Protein AF-X1KBE4-F1 (afdb_monomer_lite)

Foldseek 3Di:
DAPFDKDKDKDKDKDFQDDPDPVSVVVVVVVVVVVSLVVCCVVCPPQDDPVQFDDKDWDWDDDPPRMIMIMIMTIGTGRPPPDD

pLDDT: mean 77.48, std 13.45, range [34.53, 88.88]

Organism: NCBI:txid412755

Sequence (84 aa):
MPRGEEGPGWSEYVLPALRPTRAMAERELGFIVERAVANFLREHAPLYQRKDITGILIDEEPMGGGFVNYKAKVSYTKVVEDQI

Radius of gyration: 15.44 Å; chains: 1; bounding box: 36×22×50 Å

Structure (mmCIF, N/CA/C/O backbone):
data_AF-X1KBE4-F1
#
_entry.id   AF-X1KBE4-F1
#
loop_
_atom_site.group_PDB
_atom_site.id
_atom_site.type_symbol
_atom_site.label_atom_id
_atom_site.label_alt_id
_atom_site.label_comp_id
_atom_site.label_asym_id
_atom_site.label_entity_id
_atom_site.label_seq_id
_atom_site.pdbx_PDB_ins_code
_atom_site.Cartn_x
_atom_site.Cartn_y
_atom_site.Cartn_z
_atom_site.occupancy
_atom_site.B_iso_or_equiv
_atom_site.auth_seq_id
_atom_site.auth_comp_id
_atom_site.auth_asym_id
_atom_site.auth_atom_id
_atom_site.pdbx_PDB_model_num
ATOM 1 N N . MET A 1 1 ? -18.726 -12.512 18.158 1.00 34.53 1 MET A N 1
ATOM 2 C CA . MET A 1 1 ? -17.941 -11.960 17.031 1.00 34.53 1 MET A CA 1
ATOM 3 C C . MET A 1 1 ? -18.094 -10.450 17.096 1.00 34.53 1 MET A C 1
ATOM 5 O O . MET A 1 1 ? -19.245 -10.025 17.175 1.00 34.53 1 MET A O 1
ATOM 9 N N . PRO A 1 2 ? -17.014 -9.658 17.190 1.00 39.12 2 PRO A N 1
ATOM 10 C CA . PRO A 1 2 ? -17.154 -8.213 17.335 1.00 39.12 2 PRO A CA 1
ATOM 11 C C . PRO A 1 2 ? -17.779 -7.624 16.062 1.00 39.12 2 PRO A C 1
ATOM 13 O O . PRO A 1 2 ? -17.395 -7.986 14.953 1.00 39.12 2 PRO A O 1
ATOM 16 N N . ARG A 1 3 ? -18.782 -6.754 16.234 1.00 44.81 3 ARG A N 1
ATOM 17 C CA . ARG A 1 3 ? -19.428 -5.991 15.156 1.00 44.81 3 ARG A CA 1
ATOM 18 C C . ARG A 1 3 ? -18.591 -4.740 14.891 1.00 44.81 3 ARG A C 1
ATOM 20 O O . ARG A 1 3 ? -18.882 -3.678 15.431 1.00 44.81 3 ARG A O 1
ATOM 27 N N . GLY A 1 4 ? -17.515 -4.895 14.129 1.00 52.78 4 GLY A N 1
ATOM 28 C CA . GLY A 1 4 ? -16.745 -3.769 13.612 1.00 52.78 4 GLY A CA 1
ATOM 29 C C . GLY A 1 4 ? -17.343 -3.259 12.309 1.00 52.78 4 GLY A C 1
ATOM 30 O O . GLY A 1 4 ? -17.791 -4.051 11.485 1.00 52.78 4 GLY A O 1
ATOM 31 N N . GLU A 1 5 ? -17.359 -1.943 12.111 1.00 59.34 5 GLU A N 1
ATOM 32 C CA . GLU A 1 5 ? -17.515 -1.384 10.767 1.00 59.34 5 GLU A CA 1
ATOM 33 C C . GLU A 1 5 ? -16.282 -1.807 9.949 1.00 59.34 5 GLU A C 1
ATOM 35 O O . GLU A 1 5 ? -15.142 -1.520 10.332 1.00 59.34 5 GLU A O 1
ATOM 40 N N . GLU A 1 6 ? -16.511 -2.558 8.873 1.00 60.97 6 GLU A N 1
ATOM 41 C CA . GLU A 1 6 ? -15.486 -2.988 7.919 1.00 60.97 6 GLU A CA 1
ATOM 42 C C . GLU A 1 6 ? -15.484 -2.033 6.725 1.00 60.97 6 GLU A C 1
ATOM 44 O O . GLU A 1 6 ? -16.538 -1.716 6.166 1.00 60.97 6 GLU A O 1
ATOM 49 N N . GLY A 1 7 ? -14.304 -1.564 6.322 1.00 69.25 7 GLY A N 1
ATOM 50 C CA . GLY A 1 7 ? -14.177 -0.638 5.202 1.00 69.25 7 GLY A CA 1
ATOM 51 C C . GLY A 1 7 ? -12.788 -0.664 4.563 1.00 69.25 7 GLY A C 1
ATOM 52 O O . GLY A 1 7 ? -11.822 -1.085 5.201 1.00 69.25 7 GLY A O 1
ATOM 53 N N . PRO A 1 8 ? -12.668 -0.248 3.290 1.00 75.31 8 PRO A N 1
ATOM 54 C CA . PRO A 1 8 ? -11.376 -0.043 2.655 1.00 75.31 8 PRO A CA 1
ATOM 55 C C . PRO A 1 8 ? -10.925 1.426 2.644 1.00 75.31 8 PRO A C 1
ATOM 57 O O . PRO A 1 8 ? -11.689 2.312 2.266 1.00 75.31 8 PRO A O 1
ATOM 60 N N . GLY A 1 9 ? -9.654 1.667 2.962 1.00 74.06 9 GLY A N 1
ATOM 61 C CA . GLY A 1 9 ? -8.926 2.909 2.682 1.00 74.06 9 GLY A CA 1
ATOM 62 C C . GLY A 1 9 ? -8.053 2.781 1.429 1.00 74.06 9 GLY A C 1
ATOM 63 O O . GLY A 1 9 ? -7.715 1.667 1.028 1.00 74.06 9 GLY A O 1
ATOM 64 N N . TRP A 1 10 ? -7.676 3.901 0.808 1.00 77.25 10 TRP A N 1
ATOM 65 C CA . TRP A 1 10 ? -6.933 3.913 -0.461 1.00 77.25 10 TRP A CA 1
ATOM 66 C C . TRP A 1 10 ? -5.731 4.855 -0.432 1.00 77.25 10 TRP A C 1
ATOM 68 O O . TRP A 1 10 ? -5.767 5.915 0.185 1.00 77.25 10 TRP A O 1
ATOM 78 N N . SER A 1 11 ? -4.674 4.475 -1.145 1.00 75.00 11 SER A N 1
ATOM 79 C CA . SER A 1 11 ? -3.493 5.302 -1.384 1.00 75.00 11 SER A CA 1
ATOM 80 C C . SER A 1 11 ? -2.896 5.003 -2.761 1.00 75.00 11 SER A C 1
ATOM 82 O O . SER A 1 11 ? -2.888 3.850 -3.185 1.00 75.00 11 SER A O 1
ATOM 84 N N . GLU A 1 12 ? -2.405 6.028 -3.459 1.00 80.94 12 GLU A N 1
ATOM 85 C CA . GLU A 1 12 ? -1.834 5.903 -4.808 1.00 80.94 12 GLU A CA 1
ATOM 86 C C . GLU A 1 12 ? -0.406 6.458 -4.861 1.00 80.94 12 GLU A C 1
ATOM 88 O O . GLU A 1 12 ? -0.113 7.498 -4.260 1.00 80.94 12 GLU A O 1
ATOM 93 N N . TYR A 1 13 ? 0.482 5.777 -5.589 1.00 80.56 13 TYR A N 1
ATOM 94 C CA . TYR A 1 13 ? 1.889 6.157 -5.728 1.00 80.56 13 TYR A CA 1
ATOM 95 C C . TYR A 1 13 ? 2.443 5.767 -7.097 1.00 80.56 13 TYR A C 1
ATOM 97 O O . TYR A 1 13 ? 2.251 4.646 -7.545 1.00 80.56 13 TYR A O 1
ATOM 105 N N . VAL A 1 14 ? 3.242 6.633 -7.721 1.00 78.19 14 VAL A N 1
ATOM 106 C CA . VAL A 1 14 ? 3.938 6.315 -8.979 1.00 78.19 14 VAL A CA 1
ATOM 107 C C . VAL A 1 14 ? 5.411 6.019 -8.695 1.00 78.19 14 VAL A C 1
ATOM 109 O O . VAL A 1 14 ? 6.105 6.863 -8.126 1.00 78.19 14 VAL A O 1
ATOM 112 N N . LEU A 1 15 ? 5.898 4.841 -9.096 1.00 81.88 15 LEU A N 1
ATOM 113 C CA . LEU A 1 15 ? 7.311 4.444 -8.994 1.00 81.88 15 LEU A CA 1
ATOM 114 C C . LEU A 1 15 ? 7.840 3.938 -10.349 1.00 81.88 15 LEU A C 1
ATOM 116 O O . LEU A 1 15 ? 7.051 3.563 -11.219 1.00 81.88 15 LEU A O 1
ATOM 120 N N . PRO A 1 16 ? 9.168 3.900 -10.558 1.00 79.81 16 PRO A N 1
ATOM 121 C CA . PRO A 1 16 ? 9.753 3.249 -11.726 1.00 79.81 16 PRO A CA 1
ATOM 122 C C . PRO A 1 16 ? 9.357 1.763 -11.824 1.00 79.81 16 PRO A C 1
ATOM 124 O O . PRO A 1 16 ? 9.329 1.038 -10.838 1.00 79.81 16 PRO A O 1
ATOM 127 N N . ALA A 1 17 ? 9.079 1.296 -13.037 1.00 72.94 17 ALA A N 1
ATOM 128 C CA . ALA A 1 17 ? 8.731 -0.083 -13.377 1.00 72.94 17 ALA A CA 1
ATOM 129 C C . ALA A 1 17 ? 9.935 -1.037 -13.320 1.00 72.94 17 ALA A C 1
ATOM 131 O O . ALA A 1 17 ? 9.774 -2.254 -13.227 1.00 72.94 17 ALA A O 1
ATOM 132 N N . LEU A 1 18 ? 11.154 -0.501 -13.442 1.00 65.00 18 LEU A N 1
ATOM 133 C CA . LEU A 1 18 ? 12.365 -1.298 -13.598 1.00 65.00 18 LEU A CA 1
ATOM 134 C C . LEU A 1 18 ? 12.883 -1.771 -12.240 1.00 65.00 18 LEU A C 1
ATOM 136 O O . LEU A 1 18 ? 13.654 -1.080 -11.578 1.00 65.00 18 LEU A O 1
ATOM 140 N N . ARG A 1 19 ? 12.497 -2.995 -11.872 1.00 75.12 19 ARG A N 1
ATOM 141 C CA . ARG A 1 19 ? 13.023 -3.714 -10.708 1.00 75.12 19 ARG A CA 1
ATOM 142 C C . ARG A 1 19 ? 13.979 -4.814 -11.186 1.00 75.12 19 ARG A C 1
ATOM 144 O O . ARG A 1 19 ? 13.532 -5.910 -11.514 1.00 75.12 19 ARG A O 1
ATOM 151 N N . PRO A 1 20 ? 15.296 -4.559 -11.256 1.00 69.06 20 PRO A N 1
ATOM 152 C CA . PRO A 1 20 ? 16.249 -5.508 -11.833 1.00 69.06 20 PRO A CA 1
ATOM 153 C C . PRO A 1 20 ? 16.486 -6.742 -10.951 1.00 69.06 20 PRO A C 1
ATOM 155 O O . PRO A 1 20 ? 17.076 -7.716 -11.409 1.00 69.06 20 PRO A O 1
ATOM 158 N N . THR A 1 21 ? 16.047 -6.724 -9.687 1.00 84.12 21 THR A N 1
ATOM 159 C CA . THR A 1 21 ? 16.212 -7.850 -8.761 1.00 84.12 21 THR A CA 1
ATOM 160 C C . THR A 1 21 ? 14.975 -8.061 -7.894 1.00 84.12 21 THR A C 1
ATOM 162 O O . THR A 1 21 ? 14.255 -7.119 -7.558 1.00 84.12 21 THR A O 1
ATOM 165 N N . ARG A 1 22 ? 14.779 -9.308 -7.451 1.00 80.62 22 ARG A N 1
ATOM 166 C CA . ARG A 1 22 ? 13.747 -9.676 -6.473 1.00 80.62 22 ARG A CA 1
ATOM 167 C C . ARG A 1 22 ? 13.861 -8.874 -5.171 1.00 80.62 22 ARG A C 1
ATOM 169 O O . ARG A 1 22 ? 12.850 -8.421 -4.656 1.00 80.62 22 ARG A O 1
ATOM 176 N N . ALA A 1 23 ? 15.080 -8.643 -4.681 1.00 82.56 23 ALA A N 1
ATOM 177 C CA . ALA A 1 23 ? 15.311 -7.868 -3.461 1.00 82.56 23 ALA A CA 1
ATOM 178 C C . ALA A 1 23 ? 14.837 -6.408 -3.592 1.00 82.56 23 ALA A C 1
ATOM 180 O O . ALA A 1 23 ? 14.288 -5.843 -2.650 1.00 82.56 23 ALA A O 1
ATOM 181 N N . MET A 1 24 ? 15.009 -5.797 -4.770 1.00 81.81 24 MET A N 1
ATOM 182 C CA . MET A 1 24 ? 14.464 -4.463 -5.041 1.00 81.81 24 MET A CA 1
ATOM 183 C C . MET A 1 24 ? 12.937 -4.483 -5.099 1.00 81.81 24 MET A C 1
ATOM 185 O O . MET A 1 24 ? 12.305 -3.613 -4.508 1.00 81.81 24 MET A O 1
ATOM 189 N N . ALA A 1 25 ? 12.348 -5.509 -5.721 1.00 80.06 25 ALA A N 1
ATOM 190 C CA . ALA A 1 25 ? 10.899 -5.675 -5.750 1.00 80.06 25 ALA A CA 1
ATOM 191 C C . ALA A 1 25 ? 10.292 -5.818 -4.348 1.00 80.06 25 ALA A C 1
ATOM 193 O O . ALA A 1 25 ? 9.324 -5.132 -4.032 1.00 80.06 25 ALA A O 1
ATOM 194 N N . GLU A 1 26 ? 10.893 -6.646 -3.492 1.00 82.88 26 GLU A N 1
ATOM 195 C CA . GLU A 1 26 ? 10.463 -6.841 -2.102 1.00 82.88 26 GLU A CA 1
ATOM 196 C C . GLU A 1 26 ? 10.600 -5.554 -1.275 1.00 82.88 26 GLU A C 1
ATOM 198 O O . GLU A 1 26 ? 9.700 -5.214 -0.506 1.00 82.88 26 GLU A O 1
ATOM 203 N N . ARG A 1 27 ? 11.684 -4.789 -1.470 1.00 84.75 27 ARG A N 1
ATOM 204 C CA . ARG A 1 27 ? 11.884 -3.498 -0.795 1.00 84.75 27 ARG A CA 1
ATOM 205 C C . ARG A 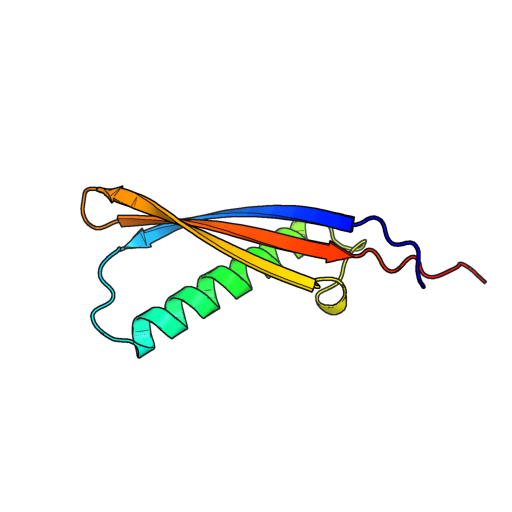1 27 ? 10.851 -2.453 -1.215 1.00 84.75 27 ARG A C 1
ATOM 207 O O . ARG A 1 27 ? 10.343 -1.731 -0.361 1.00 84.75 27 ARG A O 1
ATOM 214 N N . GLU A 1 28 ? 10.547 -2.359 -2.506 1.00 82.88 28 GLU A N 1
ATOM 215 C CA . GLU A 1 28 ? 9.531 -1.434 -3.019 1.00 82.88 28 GLU A CA 1
ATOM 216 C C . GLU A 1 28 ? 8.131 -1.806 -2.530 1.00 82.88 28 GLU A C 1
ATOM 218 O O . GLU A 1 28 ? 7.397 -0.931 -2.076 1.00 82.88 28 GLU A O 1
ATOM 223 N N . LEU A 1 29 ? 7.786 -3.097 -2.534 1.00 83.12 29 LEU A N 1
ATOM 224 C CA . LEU A 1 29 ? 6.526 -3.580 -1.964 1.00 83.12 29 LEU A CA 1
ATOM 225 C C . LEU A 1 29 ? 6.421 -3.241 -0.474 1.00 83.12 29 LEU A C 1
ATOM 227 O O . LEU A 1 29 ? 5.394 -2.724 -0.040 1.00 83.12 29 LEU A O 1
ATOM 231 N N . GLY A 1 30 ? 7.492 -3.461 0.295 1.00 86.50 30 GLY A N 1
ATOM 232 C CA . GLY A 1 30 ? 7.554 -3.064 1.703 1.00 86.50 30 GLY A CA 1
ATOM 233 C C . GLY A 1 30 ? 7.330 -1.561 1.892 1.00 86.50 30 GLY A C 1
ATOM 234 O O . GLY A 1 30 ? 6.526 -1.159 2.730 1.00 86.50 30 GLY A O 1
ATOM 235 N N . PHE A 1 31 ? 7.965 -0.732 1.060 1.00 86.81 31 PHE A N 1
ATOM 236 C CA . PHE A 1 31 ? 7.780 0.719 1.083 1.00 86.81 31 PHE A CA 1
ATOM 237 C C . PHE A 1 31 ? 6.335 1.139 0.768 1.00 86.81 31 PHE A C 1
ATOM 239 O O . PHE A 1 31 ? 5.776 1.969 1.486 1.00 86.81 31 PHE A O 1
ATOM 246 N N . ILE A 1 32 ? 5.713 0.560 -0.266 1.00 86.19 32 ILE A N 1
ATOM 247 C CA . ILE A 1 32 ? 4.314 0.837 -0.638 1.00 86.19 32 ILE A CA 1
ATOM 248 C C . ILE A 1 32 ? 3.382 0.466 0.518 1.00 86.19 32 ILE A C 1
ATOM 250 O O . ILE A 1 32 ? 2.535 1.268 0.907 1.00 86.19 32 ILE A O 1
ATOM 254 N N . VAL A 1 33 ? 3.573 -0.718 1.107 1.00 86.94 33 VAL A N 1
ATOM 255 C CA . VAL A 1 33 ? 2.798 -1.198 2.258 1.00 86.94 33 VAL A CA 1
ATOM 256 C C . VAL A 1 33 ? 2.925 -0.252 3.449 1.00 86.94 33 VAL A C 1
ATOM 258 O O . VAL A 1 33 ? 1.915 0.177 4.006 1.00 86.94 33 VAL A O 1
ATOM 261 N N . GLU A 1 34 ? 4.148 0.104 3.843 1.00 88.44 34 GLU A N 1
ATOM 262 C CA . GLU A 1 34 ? 4.377 0.994 4.984 1.00 88.44 34 GLU A CA 1
ATOM 263 C C . GLU A 1 34 ? 3.763 2.376 4.766 1.00 88.44 34 GLU A C 1
ATOM 265 O O . GLU A 1 34 ? 3.157 2.931 5.685 1.00 88.44 34 GLU A O 1
ATOM 270 N N . ARG A 1 35 ? 3.875 2.918 3.550 1.00 87.94 35 ARG A N 1
ATOM 271 C CA . ARG A 1 35 ? 3.289 4.215 3.197 1.00 87.94 35 ARG A CA 1
ATOM 272 C C . ARG A 1 35 ? 1.767 4.171 3.173 1.00 87.94 35 ARG A C 1
ATOM 274 O O . ARG A 1 35 ? 1.158 5.090 3.717 1.00 87.94 35 ARG A O 1
ATOM 281 N N . ALA A 1 36 ? 1.168 3.117 2.622 1.00 86.94 36 ALA A N 1
ATOM 282 C CA . ALA A 1 36 ? -0.281 2.937 2.599 1.00 86.94 36 ALA A CA 1
ATOM 283 C C . ALA A 1 36 ? -0.854 2.881 4.022 1.00 86.94 36 ALA A C 1
ATOM 285 O O . ALA A 1 36 ? -1.791 3.607 4.352 1.00 86.94 36 ALA A O 1
ATOM 286 N N . VAL A 1 37 ? -0.223 2.092 4.899 1.00 87.25 37 VAL A N 1
ATOM 287 C CA . VAL A 1 37 ? -0.582 2.001 6.322 1.00 87.25 37 VAL A CA 1
ATOM 288 C C . VAL A 1 37 ? -0.413 3.349 7.021 1.00 87.25 37 VAL A C 1
ATOM 290 O O . VAL A 1 37 ? -1.310 3.783 7.737 1.00 87.25 37 VAL A O 1
ATOM 293 N N . ALA A 1 38 ? 0.717 4.031 6.823 1.00 88.25 38 ALA A N 1
ATOM 294 C CA . ALA A 1 38 ? 0.973 5.318 7.465 1.00 88.25 38 ALA A CA 1
ATOM 295 C C . ALA A 1 38 ? -0.024 6.399 7.020 1.00 88.25 38 ALA A C 1
ATOM 297 O O . ALA A 1 38 ? -0.504 7.164 7.856 1.00 88.25 38 ALA A O 1
ATOM 298 N N . ASN A 1 39 ? -0.359 6.450 5.728 1.00 87.06 39 ASN A N 1
ATOM 299 C CA . ASN A 1 39 ? -1.349 7.384 5.196 1.00 87.06 39 ASN A CA 1
ATOM 300 C C . ASN A 1 39 ? -2.742 7.098 5.755 1.00 87.06 39 ASN A C 1
ATOM 302 O O . ASN A 1 39 ? -3.383 8.021 6.254 1.00 87.06 39 ASN A O 1
ATOM 306 N N . PHE A 1 40 ? -3.154 5.828 5.754 1.00 85.69 40 PHE A N 1
ATOM 307 C CA . PHE A 1 40 ? -4.413 5.401 6.353 1.00 85.69 40 PHE A CA 1
ATOM 308 C C . PHE A 1 40 ? -4.497 5.817 7.828 1.00 85.69 40 PHE A C 1
ATOM 310 O O . PHE A 1 40 ? -5.433 6.496 8.240 1.00 85.69 40 PHE A O 1
ATOM 317 N N . LEU A 1 41 ? -3.478 5.494 8.627 1.00 85.19 41 LEU A N 1
ATOM 318 C CA . LEU A 1 41 ? -3.464 5.861 10.042 1.00 85.19 41 LEU A CA 1
ATOM 319 C C . LEU A 1 41 ? -3.447 7.376 10.242 1.00 85.19 41 LEU A C 1
ATOM 321 O O . LEU A 1 41 ? -4.078 7.861 11.164 1.00 85.19 41 LEU A O 1
ATOM 325 N N . ARG A 1 42 ? -2.781 8.153 9.386 1.00 85.81 42 ARG A N 1
ATOM 326 C CA . ARG A 1 42 ? -2.801 9.621 9.480 1.00 85.81 42 ARG A CA 1
ATOM 327 C C . ARG A 1 42 ? -4.197 10.202 9.234 1.00 85.81 42 ARG A C 1
ATOM 329 O O . ARG A 1 42 ? -4.560 11.177 9.880 1.00 85.81 42 ARG A O 1
ATOM 336 N N . GLU A 1 43 ? -4.947 9.636 8.295 1.00 83.94 43 GLU A N 1
ATOM 337 C CA . GLU A 1 43 ? -6.284 10.116 7.917 1.00 83.94 43 GLU A CA 1
ATOM 338 C C . GLU A 1 43 ? -7.374 9.644 8.875 1.00 83.94 43 GLU A C 1
ATOM 340 O O . GLU A 1 43 ? -8.373 10.334 9.070 1.00 83.94 43 GLU A O 1
ATOM 345 N N . H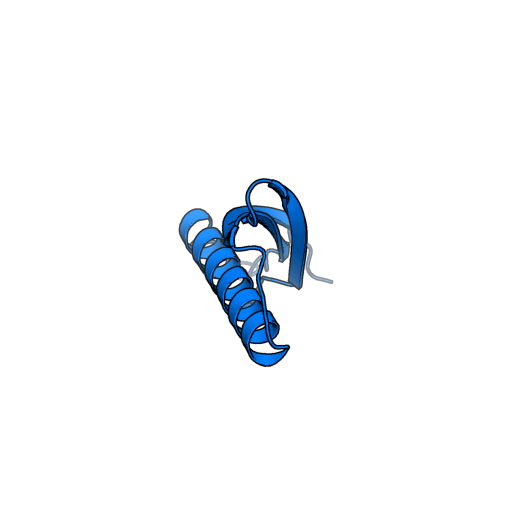IS A 1 44 ? -7.161 8.488 9.498 1.00 79.44 44 HIS A N 1
ATOM 346 C CA . HIS A 1 44 ? -8.164 7.828 10.318 1.00 79.44 44 HIS A CA 1
ATOM 347 C C . HIS A 1 44 ? -7.793 7.754 11.811 1.00 79.44 44 HIS A C 1
ATOM 349 O O . HIS A 1 44 ? -8.593 7.278 12.616 1.00 79.44 44 HIS A O 1
ATOM 355 N N . ALA A 1 45 ? -6.620 8.242 12.228 1.00 7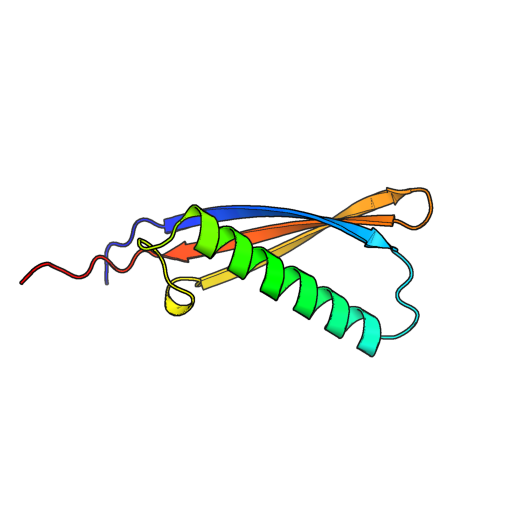6.38 45 ALA A N 1
ATOM 356 C CA . ALA A 1 45 ? -6.276 8.373 13.643 1.00 76.38 45 ALA A CA 1
ATOM 357 C C . ALA A 1 45 ? -7.168 9.414 14.349 1.00 76.38 45 ALA A C 1
ATOM 359 O O . ALA A 1 45 ? -7.548 10.420 13.751 1.00 76.38 45 ALA A O 1
ATOM 360 N N . PRO A 1 46 ? -7.468 9.212 15.645 1.00 76.81 46 PRO A N 1
ATOM 361 C CA . PRO A 1 46 ? -7.058 8.082 16.488 1.00 76.81 46 PRO A CA 1
ATOM 362 C C . PRO A 1 46 ? -8.008 6.871 16.411 1.00 76.81 46 PRO A C 1
ATOM 364 O O . PRO A 1 46 ? -7.849 5.935 17.188 1.00 76.81 46 PRO A O 1
ATOM 367 N N . LEU A 1 47 ? -9.001 6.886 15.514 1.00 77.19 47 LEU A N 1
ATOM 368 C CA . LEU A 1 47 ? -10.069 5.878 15.460 1.00 77.19 47 LEU A CA 1
ATOM 369 C C . LEU A 1 47 ? -9.574 4.483 15.064 1.00 77.19 47 LEU A C 1
ATOM 371 O O . LEU A 1 47 ? -10.238 3.502 15.388 1.00 77.19 47 LEU A O 1
ATOM 375 N N . TYR A 1 48 ? -8.440 4.402 14.367 1.00 78.31 48 TYR A N 1
ATOM 376 C CA . TYR A 1 48 ? -7.845 3.148 13.917 1.00 78.31 48 TYR A CA 1
ATOM 377 C C . TYR A 1 48 ? -6.355 3.099 14.244 1.00 78.31 48 TYR A C 1
ATOM 379 O O . TYR A 1 48 ? -5.638 4.102 14.182 1.00 78.31 48 TYR A O 1
ATOM 387 N N . GLN A 1 49 ? -5.890 1.899 14.564 1.00 82.69 49 GLN A N 1
ATOM 388 C CA . GLN A 1 49 ? -4.507 1.549 14.846 1.00 82.69 49 GLN A CA 1
ATOM 389 C C . GLN A 1 49 ? -4.023 0.483 13.861 1.00 82.69 49 GLN A C 1
ATOM 391 O O . GLN A 1 49 ? -4.798 -0.177 13.174 1.00 82.69 49 GLN A O 1
ATOM 396 N N . ARG A 1 50 ? -2.705 0.254 13.813 1.00 83.06 50 ARG A N 1
ATOM 397 C CA . ARG A 1 50 ? -2.115 -0.742 12.902 1.00 83.06 50 ARG A CA 1
ATOM 398 C C . ARG A 1 50 ? -2.662 -2.161 13.119 1.00 83.06 50 ARG A C 1
ATOM 400 O O . ARG A 1 50 ? -2.716 -2.923 12.164 1.00 83.06 50 ARG A O 1
ATOM 407 N N . LYS A 1 51 ? -3.077 -2.498 14.347 1.00 84.19 51 LYS A N 1
ATOM 408 C CA . LYS A 1 51 ? -3.701 -3.788 14.697 1.00 84.19 51 LYS A CA 1
ATOM 409 C C . LYS A 1 51 ? -5.084 -3.993 14.065 1.00 84.19 51 LYS A C 1
ATOM 411 O O . LYS A 1 51 ? -5.518 -5.130 13.946 1.00 84.19 51 LYS A O 1
ATOM 416 N N . ASP A 1 52 ? -5.747 -2.907 13.674 1.00 82.19 52 ASP A N 1
ATOM 417 C CA . ASP A 1 52 ? -7.092 -2.932 13.096 1.00 82.19 52 ASP A CA 1
ATOM 418 C C . ASP A 1 52 ? -7.049 -3.174 11.578 1.00 82.19 52 ASP A C 1
ATOM 420 O O . ASP A 1 52 ? -8.082 -3.400 10.955 1.00 82.19 52 ASP A O 1
ATOM 424 N N . ILE A 1 53 ? -5.856 -3.143 10.970 1.00 84.62 53 ILE A N 1
ATOM 425 C CA . ILE A 1 53 ? -5.636 -3.424 9.550 1.00 84.62 53 ILE A CA 1
ATOM 426 C C . ILE A 1 53 ? -5.604 -4.938 9.342 1.00 84.62 53 ILE A C 1
ATOM 428 O O . ILE A 1 53 ? -4.746 -5.635 9.882 1.00 84.62 53 ILE A O 1
ATOM 432 N N . THR A 1 54 ? -6.518 -5.438 8.519 1.00 85.19 54 THR A N 1
ATOM 433 C CA . THR A 1 54 ? -6.710 -6.870 8.256 1.00 85.19 54 THR A CA 1
ATOM 434 C C . THR A 1 54 ? -6.105 -7.327 6.936 1.00 85.19 54 THR A C 1
ATOM 436 O O . THR A 1 54 ? -5.838 -8.515 6.760 1.00 85.19 54 THR A O 1
ATOM 439 N N . GLY A 1 55 ? -5.847 -6.405 6.008 1.00 84.00 55 GLY A N 1
ATOM 440 C CA . GLY A 1 55 ? -5.261 -6.742 4.716 1.00 84.00 55 GLY A CA 1
ATOM 441 C C . GLY A 1 55 ? -4.814 -5.524 3.925 1.00 84.00 55 GLY A C 1
ATOM 442 O O . GLY A 1 55 ? -5.241 -4.400 4.184 1.00 84.00 55 GLY A O 1
ATOM 443 N N . ILE A 1 56 ? -3.943 -5.755 2.944 1.00 86.56 56 ILE A N 1
ATOM 444 C CA . ILE A 1 56 ? -3.496 -4.739 1.990 1.00 86.56 56 ILE A CA 1
ATOM 445 C C . ILE A 1 56 ? -3.515 -5.377 0.607 1.00 86.56 56 ILE A C 1
ATOM 447 O O . ILE A 1 56 ? -2.897 -6.420 0.396 1.00 86.56 56 ILE A O 1
ATOM 451 N N . LEU A 1 57 ? -4.234 -4.757 -0.320 1.00 87.81 57 LEU A N 1
ATOM 452 C CA . LEU A 1 57 ? -4.243 -5.124 -1.733 1.00 87.81 57 LEU A CA 1
ATOM 453 C C . LEU A 1 57 ? -3.455 -4.069 -2.501 1.00 87.81 57 LEU A C 1
ATOM 455 O O . LEU A 1 57 ? -3.619 -2.883 -2.234 1.00 87.81 57 LEU A O 1
ATOM 459 N N . ILE A 1 58 ? -2.590 -4.496 -3.416 1.00 87.25 58 ILE A N 1
ATOM 460 C CA . ILE A 1 58 ? -1.780 -3.604 -4.248 1.00 87.25 58 ILE A CA 1
ATOM 461 C C . ILE A 1 58 ? -2.129 -3.903 -5.699 1.00 87.25 58 ILE A C 1
ATOM 463 O O . ILE A 1 58 ? -1.860 -5.004 -6.175 1.00 87.25 58 ILE A O 1
ATOM 467 N N . ASP A 1 59 ? -2.705 -2.920 -6.378 1.00 88.56 59 ASP A N 1
ATOM 468 C CA . ASP A 1 59 ? -2.959 -2.958 -7.812 1.00 88.56 59 ASP A CA 1
ATOM 469 C C . ASP A 1 59 ? -1.862 -2.173 -8.541 1.00 88.56 59 ASP A C 1
ATOM 471 O O . ASP A 1 59 ? -1.474 -1.083 -8.117 1.00 88.56 59 ASP A O 1
ATOM 475 N N . GLU A 1 60 ? -1.357 -2.728 -9.641 1.00 88.69 60 GLU A N 1
ATOM 476 C CA . GLU A 1 60 ? -0.310 -2.121 -10.465 1.00 88.69 60 GLU A CA 1
ATOM 477 C C . GLU A 1 60 ? -0.892 -1.696 -11.821 1.00 88.69 60 GLU A C 1
ATOM 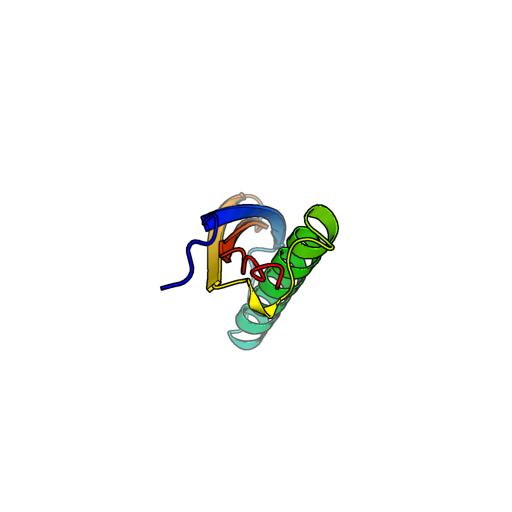479 O O . GLU A 1 60 ? -1.410 -2.522 -12.573 1.00 88.69 60 GLU A O 1
ATOM 484 N N . GLU A 1 61 ? -0.786 -0.411 -12.159 1.00 88.88 61 GLU A N 1
ATOM 485 C CA . GLU A 1 61 ? -1.229 0.153 -13.436 1.00 88.88 61 GLU A CA 1
ATOM 486 C C . GLU A 1 61 ? -0.022 0.721 -14.212 1.00 88.88 61 GLU A C 1
ATOM 488 O O . GLU A 1 61 ? 0.575 1.721 -13.795 1.00 88.88 61 GLU A O 1
ATOM 493 N N . PRO A 1 62 ? 0.387 0.102 -15.336 1.00 87.69 62 PRO A N 1
ATOM 494 C CA . PRO A 1 62 ? 1.504 0.590 -16.143 1.00 87.69 62 PRO A CA 1
ATOM 495 C C . PRO A 1 62 ? 1.194 1.959 -16.761 1.00 87.69 62 PRO A C 1
ATOM 497 O O . PRO A 1 62 ? 0.207 2.111 -17.476 1.00 87.69 62 PRO A O 1
ATOM 500 N N . MET A 1 63 ? 2.068 2.945 -16.546 1.00 83.00 63 MET A N 1
ATOM 501 C CA . MET A 1 63 ? 1.856 4.331 -17.001 1.00 83.00 63 MET A CA 1
ATOM 502 C C . MET A 1 63 ? 2.638 4.715 -18.268 1.00 83.00 63 MET A C 1
ATOM 504 O O . MET A 1 63 ? 2.505 5.829 -18.772 1.00 83.00 63 MET A O 1
ATOM 508 N N . GLY A 1 64 ? 3.454 3.803 -18.801 1.00 80.38 64 GLY A N 1
ATOM 509 C CA . GLY A 1 64 ? 4.401 4.103 -19.878 1.00 80.38 64 GLY A CA 1
ATOM 510 C C . GLY A 1 64 ? 5.696 4.744 -19.361 1.00 80.38 64 GLY A C 1
ATOM 511 O O . GLY A 1 64 ? 5.840 5.038 -18.177 1.00 80.38 64 GLY A O 1
ATOM 512 N N . GLY A 1 65 ? 6.702 4.875 -20.233 1.00 82.00 65 GLY A N 1
ATOM 513 C CA . GLY A 1 65 ? 7.996 5.480 -19.872 1.00 82.00 65 GLY A CA 1
ATOM 514 C C . GLY A 1 65 ? 8.799 4.724 -18.804 1.00 82.00 65 GLY A C 1
ATOM 515 O O . GLY A 1 65 ? 9.727 5.286 -18.234 1.00 82.00 65 GLY A O 1
ATOM 516 N N . GLY A 1 66 ? 8.443 3.468 -18.518 1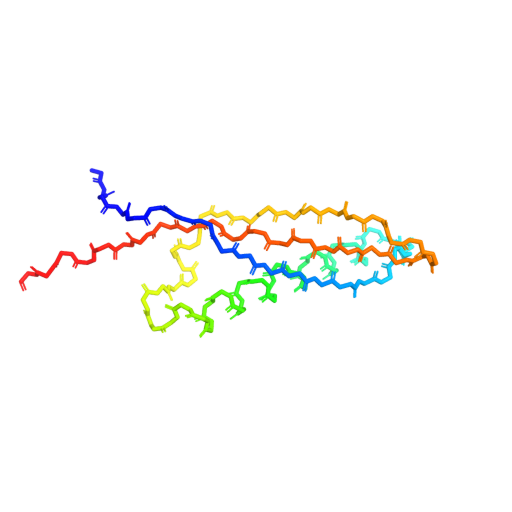.00 83.81 66 GLY A N 1
ATOM 517 C CA . GLY A 1 66 ? 9.062 2.691 -17.447 1.00 83.81 66 GLY A CA 1
ATOM 518 C C . GLY A 1 66 ? 8.594 3.098 -16.050 1.00 83.81 66 GLY A C 1
ATOM 519 O O . GLY A 1 66 ? 9.387 2.989 -15.124 1.00 83.81 66 GLY A O 1
ATOM 520 N N . PHE A 1 67 ? 7.342 3.542 -15.887 1.00 84.88 67 PHE A N 1
ATOM 521 C CA . PHE A 1 67 ? 6.702 3.808 -14.592 1.00 84.88 67 PHE A CA 1
ATOM 522 C C . PHE A 1 67 ? 5.458 2.935 -14.375 1.00 84.88 67 PHE A C 1
ATOM 524 O O . PHE A 1 67 ? 4.773 2.549 -15.328 1.00 84.88 67 PHE A O 1
ATOM 531 N N . VAL A 1 68 ? 5.163 2.655 -13.108 1.00 86.88 68 VAL A N 1
ATOM 532 C CA . VAL A 1 68 ? 3.974 1.939 -12.630 1.00 86.88 68 VAL A CA 1
ATOM 533 C C . VAL A 1 68 ? 3.296 2.792 -11.562 1.00 86.88 68 VAL A C 1
ATOM 535 O O . VAL A 1 68 ? 3.955 3.298 -10.651 1.00 86.88 68 VAL A O 1
ATOM 538 N N . ASN A 1 69 ? 1.982 2.952 -11.681 1.00 88.00 69 ASN A N 1
ATOM 539 C CA . ASN A 1 69 ? 1.137 3.492 -10.629 1.00 88.00 69 ASN A CA 1
ATOM 540 C C . ASN A 1 69 ? 0.656 2.345 -9.736 1.00 88.00 69 ASN A C 1
ATOM 542 O O . ASN A 1 69 ? -0.032 1.440 -10.197 1.00 88.00 69 ASN A O 1
ATOM 546 N N . TYR A 1 70 ? 1.033 2.385 -8.468 1.00 86.88 70 TYR A N 1
ATOM 547 C CA . TYR A 1 70 ? 0.636 1.441 -7.438 1.00 86.88 70 TYR A CA 1
ATOM 548 C C . TYR A 1 70 ? -0.532 2.022 -6.657 1.00 86.88 70 TYR A C 1
ATOM 550 O O . TYR A 1 70 ? -0.404 3.065 -6.010 1.00 86.88 70 TYR A O 1
ATOM 558 N N . LYS A 1 71 ? -1.655 1.314 -6.670 1.00 88.38 71 LYS A N 1
ATOM 559 C CA . LYS A 1 71 ? -2.840 1.629 -5.878 1.00 88.38 71 LYS A CA 1
ATOM 560 C C . LYS A 1 71 ? -2.913 0.635 -4.730 1.00 88.38 71 LYS A C 1
ATOM 562 O O . LYS A 1 71 ? -3.189 -0.541 -4.936 1.00 88.38 71 LYS A O 1
ATOM 567 N N . ALA A 1 72 ? -2.624 1.094 -3.518 1.00 87.69 72 ALA A N 1
ATOM 568 C CA . ALA A 1 72 ? -2.682 0.275 -2.319 1.00 87.69 72 ALA A CA 1
ATOM 569 C C . ALA A 1 72 ? -3.984 0.536 -1.555 1.00 87.69 72 ALA A C 1
ATOM 571 O O . ALA A 1 72 ? -4.244 1.652 -1.092 1.00 87.69 72 ALA A O 1
ATOM 572 N N . LYS A 1 73 ? -4.788 -0.516 -1.406 1.00 86.81 73 LYS A N 1
ATOM 573 C CA . LYS A 1 73 ? -6.046 -0.536 -0.667 1.00 86.81 73 LYS A CA 1
ATOM 574 C C . LYS A 1 73 ? -5.840 -1.212 0.684 1.00 86.81 73 LYS A C 1
ATOM 576 O O . LYS A 1 73 ? -5.525 -2.400 0.746 1.00 86.81 73 LYS A O 1
ATOM 581 N N . VAL A 1 74 ? -6.036 -0.467 1.763 1.00 86.12 74 VAL A N 1
ATOM 582 C CA . VAL A 1 74 ? -5.920 -0.952 3.143 1.00 86.12 74 VAL A CA 1
ATOM 583 C C . VAL A 1 74 ? -7.295 -1.414 3.610 1.00 86.12 74 VAL A C 1
ATOM 585 O O . VAL A 1 74 ? -8.236 -0.631 3.621 1.00 86.12 74 VAL A O 1
ATOM 588 N N . SER A 1 75 ? -7.427 -2.679 3.988 1.00 84.31 75 SER A N 1
ATOM 589 C CA . SER A 1 75 ? -8.643 -3.222 4.601 1.00 84.31 75 SER A CA 1
ATOM 590 C C . SER A 1 75 ? -8.498 -3.197 6.114 1.00 84.31 75 SER A C 1
ATOM 592 O O . SER A 1 75 ? -7.432 -3.533 6.635 1.00 84.31 75 SER A O 1
ATOM 594 N N . TYR A 1 76 ? -9.551 -2.797 6.817 1.00 80.50 76 TYR A N 1
ATOM 595 C CA . TYR A 1 76 ? -9.535 -2.684 8.268 1.00 80.50 76 TYR A CA 1
ATOM 596 C C . TYR A 1 76 ? -10.877 -3.083 8.879 1.00 80.50 76 TYR A C 1
ATOM 598 O O . TYR A 1 76 ? -11.920 -3.063 8.220 1.00 80.50 76 TYR A O 1
ATOM 606 N N . THR A 1 77 ? -10.843 -3.407 10.166 1.00 73.94 77 THR A N 1
ATOM 607 C CA . THR A 1 77 ? -12.025 -3.705 10.971 1.00 73.94 77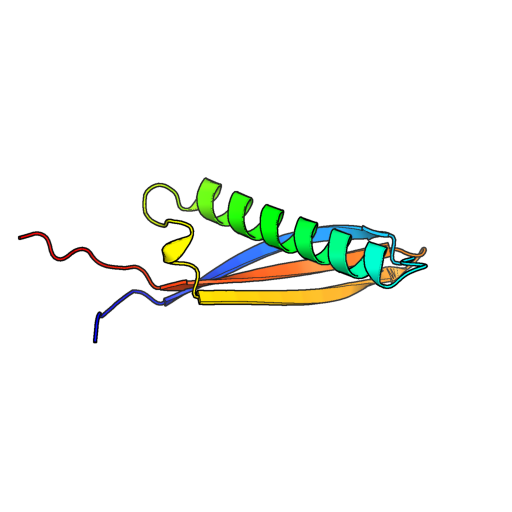 THR A CA 1
ATOM 608 C C . THR A 1 77 ? -11.965 -2.858 12.230 1.00 73.94 77 THR A C 1
ATOM 610 O O . THR A 1 77 ? -11.012 -2.950 13.000 1.00 73.94 77 THR A O 1
ATOM 613 N N . LYS A 1 78 ? -12.973 -2.015 12.461 1.00 65.69 78 LYS A N 1
ATOM 614 C CA . LYS A 1 78 ? -13.032 -1.202 13.679 1.00 65.69 78 LYS A CA 1
ATOM 615 C C . LYS A 1 78 ? -13.258 -2.103 14.895 1.00 65.69 78 LYS A C 1
ATOM 617 O O . LYS A 1 78 ? -14.324 -2.707 15.011 1.00 65.69 78 LYS A O 1
ATOM 622 N N . VAL A 1 79 ? -12.313 -2.172 15.831 1.00 60.22 79 VAL A N 1
ATOM 623 C CA . VAL A 1 79 ? -12.622 -2.714 17.160 1.00 60.22 79 VAL A CA 1
ATOM 624 C C . VAL A 1 79 ? -13.420 -1.642 17.892 1.00 60.22 79 VAL A C 1
ATOM 626 O O . VAL A 1 79 ? -12.873 -0.638 18.339 1.00 60.22 79 VAL A O 1
ATOM 629 N N . VAL A 1 80 ? -14.738 -1.819 17.965 1.00 57.38 80 VAL A N 1
ATOM 630 C CA . VAL A 1 80 ? -15.548 -1.055 18.912 1.00 57.38 80 VAL A CA 1
ATOM 631 C C . VAL A 1 80 ? -15.157 -1.587 20.286 1.00 57.38 80 VAL A C 1
ATOM 633 O O . VAL A 1 80 ? -15.544 -2.696 20.648 1.00 57.38 80 VAL A O 1
ATOM 636 N N . GLU A 1 81 ? -14.305 -0.861 21.011 1.00 50.91 81 GLU A N 1
ATOM 637 C CA . GLU A 1 81 ? -14.191 -1.078 22.450 1.00 50.91 81 GLU A CA 1
ATOM 638 C C . GLU A 1 81 ? -15.576 -0.771 23.021 1.00 50.91 81 GLU A C 1
ATOM 640 O O . GLU A 1 81 ? -16.009 0.383 23.023 1.00 50.91 81 GLU A O 1
ATOM 645 N N . ASP A 1 82 ? -16.307 -1.825 23.400 1.00 42.78 82 ASP A N 1
ATOM 646 C CA . ASP A 1 82 ? -17.506 -1.698 24.218 1.00 42.78 82 ASP A CA 1
ATOM 647 C C . ASP A 1 82 ? -17.135 -0.798 25.402 1.00 42.78 82 ASP A C 1
ATOM 649 O O . ASP A 1 82 ? -16.265 -1.137 26.207 1.00 42.78 82 ASP A O 1
ATOM 653 N N . GLN A 1 83 ? -17.738 0.390 25.462 1.00 38.09 83 GLN A N 1
ATOM 654 C CA . GLN A 1 83 ? -17.660 1.236 26.645 1.00 38.09 83 GLN A CA 1
ATOM 655 C C . GLN A 1 83 ? -18.336 0.466 27.784 1.00 38.09 83 GLN A C 1
ATOM 657 O O . GLN A 1 83 ? -19.548 0.255 27.743 1.00 38.09 83 GLN A O 1
ATOM 662 N N . ILE A 1 84 ? -17.537 0.005 28.751 1.00 38.59 84 ILE A N 1
ATOM 663 C CA . ILE A 1 84 ? -18.005 -0.545 30.031 1.00 38.59 84 ILE A CA 1
ATOM 664 C C . ILE A 1 84 ? -18.317 0.615 30.974 1.00 38.59 84 ILE A C 1
ATOM 666 O O . ILE A 1 84 ? -17.464 1.529 31.066 1.00 38.59 84 ILE A O 1
#

Secondary structure (DSSP, 8-state):
---PPEEEEEEEEEEES---SHHHHHHHHHHHHHHHHHHHHHHHTTT--GGGEEEEEEEEEEEETTEEEEEEEEEEE-------